Protein AF-A0A960W9H3-F1 (afdb_monomer_lite)

pLDDT: mean 88.96, std 9.41, range [45.22, 97.5]

Sequence (109 aa):
MSYVLLCGLVFLLTAIVAIVFFYNIKLKKNLKKIFLQNKETKKHHSHQLSELSHDLRTPLNAIMGYTSLLKNNIHGELNEKQLDYINKINSNSDRLLKIIDDYFTSSEM

Foldseek 3Di:
DVVVVVVVVVVVVVVVVVVVVVVVVVVVVVVVVVVVVVVVVLVVVLVVLVVVLVVVVVVLVVLVVVLVCVVVCVVHDDDPVRVVVSVVSNVVSVVVNVVSVVVSVVSVD

Radius of gyration: 32.36 Å; chains: 1; bounding box: 60×20×95 Å

Secondary structure (DSSP, 8-state):
-HHHHHHHHHHHHHHHHHHHHHHHHHHHHHHHHHHHHHHHHHHHHHHHHHHHHHHHHHHHHHHHHHHHHHHTTTTSPPPHHHHHHHHHHHHHHHHHHHHHHHHHHHH--

Structure (mmCIF, N/CA/C/O backbone):
data_AF-A0A960W9H3-F1
#
_entry.id   AF-A0A960W9H3-F1
#
loop_
_atom_site.group_PDB
_atom_site.id
_atom_site.type_symbol
_atom_site.label_atom_id
_atom_site.label_alt_id
_atom_site.label_comp_id
_atom_site.label_asym_id
_atom_site.label_entity_id
_atom_site.label_seq_id
_atom_site.pdbx_PDB_ins_code
_atom_site.Cartn_x
_atom_site.Cartn_y
_atom_site.Cartn_z
_atom_site.occupancy
_atom_site.B_iso_or_equiv
_atom_site.auth_seq_id
_atom_site.auth_comp_id
_atom_site.auth_asym_id
_atom_site.auth_atom_id
_atom_site.pdbx_PDB_model_num
ATOM 1 N N . MET A 1 1 ? 39.785 5.591 -62.489 1.00 73.50 1 MET A N 1
ATOM 2 C CA . MET A 1 1 ? 39.658 6.446 -61.286 1.00 73.50 1 MET A CA 1
ATOM 3 C C . MET A 1 1 ? 38.240 6.522 -60.724 1.00 73.50 1 MET A C 1
ATOM 5 O O . MET A 1 1 ? 38.090 6.293 -59.534 1.00 73.50 1 MET A O 1
ATOM 9 N N . SER A 1 2 ? 37.195 6.738 -61.533 1.00 87.00 2 SER A N 1
ATOM 10 C CA . SER A 1 2 ? 35.815 6.891 -61.022 1.00 87.00 2 SER A CA 1
ATOM 11 C C . SER A 1 2 ? 35.247 5.654 -60.281 1.00 87.00 2 SER A C 1
ATOM 13 O O . SER A 1 2 ? 34.620 5.787 -59.236 1.00 87.00 2 SER A O 1
ATOM 15 N N . TYR A 1 3 ? 35.549 4.431 -60.742 1.00 89.88 3 TYR A N 1
ATOM 16 C CA . TYR A 1 3 ? 35.077 3.185 -60.106 1.00 89.88 3 TYR A CA 1
ATOM 17 C C . TYR A 1 3 ? 35.670 2.900 -58.714 1.00 89.88 3 TYR A C 1
ATOM 19 O O . TYR A 1 3 ? 35.016 2.275 -57.886 1.00 89.88 3 TYR A O 1
ATOM 27 N N . VAL A 1 4 ? 36.887 3.375 -58.429 1.00 91.50 4 VAL A N 1
ATOM 28 C CA . VAL A 1 4 ? 37.546 3.149 -57.127 1.00 91.50 4 VAL A CA 1
ATOM 29 C C . VAL A 1 4 ? 36.853 3.955 -56.024 1.00 91.50 4 VAL A C 1
ATOM 31 O O . VAL A 1 4 ? 36.604 3.429 -54.942 1.00 91.50 4 VAL A O 1
ATOM 34 N N . LEU A 1 5 ? 36.469 5.201 -56.322 1.00 91.06 5 LEU A N 1
ATOM 35 C CA . LEU A 1 5 ? 35.701 6.049 -55.405 1.00 91.06 5 LEU A CA 1
ATOM 36 C C . LEU A 1 5 ? 34.311 5.462 -55.126 1.00 91.06 5 LEU A C 1
ATOM 38 O O . LEU A 1 5 ? 33.870 5.444 -53.978 1.00 91.06 5 LEU A O 1
ATOM 42 N N . LEU A 1 6 ? 33.653 4.917 -56.154 1.00 93.19 6 LEU A N 1
ATOM 43 C CA . LEU A 1 6 ? 32.349 4.269 -56.014 1.00 93.19 6 LEU A CA 1
ATOM 44 C C . LEU A 1 6 ? 32.417 3.030 -55.104 1.00 93.19 6 LEU A C 1
ATOM 46 O O . LEU A 1 6 ? 31.602 2.903 -54.193 1.00 93.19 6 LEU A O 1
ATOM 50 N N . CYS A 1 7 ? 33.411 2.153 -55.290 1.00 92.81 7 CYS A N 1
ATOM 51 C CA . CYS A 1 7 ? 33.610 0.988 -54.419 1.00 92.81 7 CYS A CA 1
ATOM 52 C C . CYS A 1 7 ? 33.875 1.384 -52.959 1.00 92.81 7 CYS A C 1
ATOM 54 O O . CYS A 1 7 ? 33.329 0.760 -52.050 1.00 92.81 7 CYS A O 1
ATOM 56 N N . GLY A 1 8 ? 34.669 2.435 -52.727 1.00 92.94 8 GLY A N 1
ATOM 57 C CA . GLY A 1 8 ? 34.925 2.952 -51.380 1.00 92.94 8 GLY A CA 1
ATOM 58 C C . GLY A 1 8 ? 33.652 3.448 -50.686 1.00 92.94 8 GLY A C 1
ATOM 59 O O . GLY A 1 8 ? 33.418 3.119 -49.524 1.00 92.94 8 GLY A O 1
ATOM 60 N N . LEU A 1 9 ? 32.791 4.172 -51.410 1.00 94.75 9 LEU A N 1
ATOM 61 C CA . LEU A 1 9 ? 31.503 4.642 -50.887 1.00 94.75 9 LEU A CA 1
ATOM 62 C C . LEU A 1 9 ? 30.553 3.486 -50.565 1.00 94.75 9 LEU A C 1
ATOM 64 O O . LEU A 1 9 ? 29.943 3.483 -49.497 1.00 94.75 9 LEU A O 1
ATOM 68 N N . VAL A 1 10 ? 30.456 2.487 -51.447 1.00 95.19 10 VAL A N 1
ATOM 69 C CA . VAL A 1 10 ? 29.627 1.293 -51.217 1.00 95.19 10 VAL A CA 1
ATOM 70 C C . VAL A 1 10 ? 30.112 0.531 -49.986 1.00 95.19 10 VAL A C 1
ATOM 72 O O . VAL A 1 10 ? 29.304 0.180 -49.129 1.00 95.19 10 VAL A O 1
ATOM 75 N N . PHE A 1 11 ? 31.425 0.335 -49.844 1.00 95.75 11 PHE A N 1
ATOM 76 C CA . PHE A 1 11 ? 31.998 -0.323 -48.673 1.00 95.75 11 PHE A CA 1
ATOM 77 C C . PHE A 1 11 ? 31.643 0.421 -47.379 1.00 95.75 11 PHE A C 1
ATOM 79 O O . PHE A 1 11 ? 31.149 -0.185 -46.427 1.00 95.75 11 PHE A O 1
ATOM 86 N N . LEU A 1 12 ? 31.798 1.745 -47.369 1.00 95.62 12 LEU A N 1
ATOM 87 C CA . LEU A 1 12 ? 31.481 2.585 -46.215 1.00 95.62 12 LEU A CA 1
ATOM 88 C C . LEU A 1 12 ? 29.986 2.509 -45.858 1.00 95.62 12 LEU A C 1
ATOM 90 O O . LEU A 1 12 ? 29.631 2.362 -44.689 1.00 95.62 12 LEU A O 1
ATOM 94 N N . LEU A 1 13 ? 29.109 2.499 -46.865 1.00 96.25 13 LEU A N 1
ATOM 95 C CA . LEU A 1 13 ? 27.663 2.368 -46.685 1.00 96.25 13 LEU A CA 1
ATOM 96 C C . LEU A 1 13 ? 27.291 1.000 -46.090 1.00 96.25 13 LEU A C 1
ATOM 98 O O . LEU A 1 13 ? 26.530 0.936 -45.124 1.00 96.25 13 LEU A O 1
ATOM 102 N N . THR A 1 14 ? 27.888 -0.091 -46.584 1.00 95.38 14 THR A N 1
ATOM 103 C CA . THR A 1 14 ? 27.673 -1.435 -46.013 1.00 95.38 14 THR A CA 1
ATOM 104 C C . THR A 1 14 ? 28.180 -1.548 -44.576 1.00 95.38 14 THR A C 1
ATOM 106 O O . THR A 1 14 ? 27.503 -2.141 -43.733 1.00 95.38 14 THR A O 1
ATOM 109 N N . ALA A 1 15 ? 29.318 -0.924 -44.263 1.00 96.25 15 ALA A N 1
ATOM 110 C CA . ALA A 1 15 ? 29.871 -0.900 -42.915 1.00 96.25 15 ALA A CA 1
ATOM 111 C C . ALA A 1 15 ? 28.951 -0.145 -41.942 1.00 96.25 15 ALA A C 1
ATOM 113 O O . ALA A 1 15 ? 28.667 -0.649 -40.855 1.00 96.25 15 ALA A O 1
ATOM 114 N N . ILE A 1 16 ? 28.413 1.014 -42.345 1.00 97.06 16 ILE A N 1
ATOM 115 C CA . ILE A 1 16 ? 27.437 1.769 -41.543 1.00 97.06 16 ILE A CA 1
ATOM 116 C C . ILE A 1 16 ? 26.190 0.922 -41.272 1.00 97.06 16 ILE A C 1
ATOM 118 O O . ILE A 1 16 ? 25.757 0.823 -40.122 1.00 97.06 16 ILE A O 1
ATOM 122 N N . VAL A 1 17 ? 25.628 0.279 -42.300 1.00 97.06 17 VAL A N 1
ATOM 123 C CA . VAL A 1 17 ? 24.434 -0.570 -42.152 1.00 97.06 17 VAL A CA 1
ATOM 124 C C . VAL A 1 17 ? 24.698 -1.722 -41.179 1.00 97.06 17 VAL A C 1
ATOM 126 O O . VAL A 1 17 ? 23.872 -1.977 -40.302 1.00 97.06 17 VAL A O 1
ATOM 129 N N . ALA A 1 18 ? 25.858 -2.375 -41.271 1.00 96.50 18 ALA A N 1
ATOM 130 C CA . ALA A 1 18 ? 26.241 -3.453 -40.361 1.00 96.50 18 ALA A CA 1
ATOM 131 C C . ALA A 1 18 ? 26.368 -2.972 -38.904 1.00 96.50 18 ALA A C 1
ATOM 133 O O . ALA A 1 18 ? 25.869 -3.633 -37.989 1.00 96.50 18 ALA A O 1
ATOM 134 N N . ILE A 1 19 ? 26.973 -1.799 -38.682 1.00 97.19 19 ILE A N 1
ATOM 135 C CA . ILE A 1 19 ? 27.088 -1.183 -37.352 1.00 97.19 19 ILE A CA 1
ATOM 136 C C . ILE A 1 19 ? 25.695 -0.890 -36.786 1.00 97.19 19 ILE A C 1
ATOM 138 O O . ILE A 1 19 ? 25.373 -1.327 -35.679 1.00 97.19 19 ILE A O 1
ATOM 142 N N . VAL A 1 20 ? 24.840 -0.205 -37.551 1.00 97.12 20 VAL A N 1
ATOM 143 C CA . VAL A 1 20 ? 23.464 0.121 -37.143 1.00 97.12 20 VAL A CA 1
ATOM 144 C C . VAL A 1 20 ? 22.677 -1.149 -36.828 1.00 97.12 20 VAL A C 1
ATOM 146 O O . VAL A 1 20 ? 21.978 -1.206 -35.813 1.00 97.12 20 VAL A O 1
ATOM 149 N N . PHE A 1 21 ? 22.808 -2.191 -37.648 1.00 97.44 21 PHE A N 1
ATOM 150 C CA . PHE A 1 21 ? 22.159 -3.479 -37.423 1.00 97.44 21 PHE A CA 1
ATOM 151 C C . PHE A 1 21 ? 22.609 -4.123 -36.104 1.00 97.44 21 PHE A C 1
ATOM 153 O O . PHE A 1 21 ? 21.774 -4.537 -35.295 1.00 97.44 21 PHE A O 1
ATOM 160 N N . PHE A 1 22 ? 23.915 -4.134 -35.832 1.00 97.50 22 PHE A N 1
ATOM 161 C CA . PHE A 1 22 ? 24.466 -4.663 -34.586 1.00 97.50 22 PHE A CA 1
ATOM 162 C C . PHE A 1 22 ? 23.977 -3.883 -33.353 1.00 97.50 22 PHE A C 1
ATOM 164 O O . PHE A 1 22 ? 23.543 -4.489 -32.366 1.00 97.50 22 PHE A O 1
ATOM 171 N N . TYR A 1 23 ? 23.966 -2.545 -33.418 1.00 97.19 23 TYR A N 1
ATOM 172 C CA . TYR A 1 23 ? 23.410 -1.697 -32.358 1.00 97.19 23 TYR A CA 1
ATOM 173 C C . TYR A 1 23 ? 21.920 -1.963 -32.131 1.00 97.19 23 TYR A C 1
ATOM 175 O O . TYR A 1 23 ? 21.502 -2.100 -30.983 1.00 97.19 23 TYR A O 1
ATOM 183 N N . ASN A 1 24 ? 21.126 -2.114 -33.195 1.00 96.00 24 ASN A N 1
ATOM 184 C CA . ASN A 1 24 ? 19.700 -2.432 -33.095 1.00 96.00 24 ASN A CA 1
ATOM 185 C C . ASN A 1 24 ? 19.451 -3.774 -32.390 1.00 96.00 24 ASN A C 1
ATOM 187 O O . ASN A 1 24 ? 18.571 -3.870 -31.531 1.00 96.00 24 ASN A O 1
ATOM 191 N N . ILE A 1 25 ? 20.241 -4.807 -32.703 1.00 96.62 25 ILE A N 1
ATOM 192 C CA . ILE A 1 25 ? 20.150 -6.108 -32.023 1.00 96.62 25 ILE A CA 1
ATOM 193 C C . ILE A 1 25 ? 20.483 -5.961 -30.536 1.00 96.62 25 ILE A C 1
ATOM 195 O O . ILE A 1 25 ? 19.756 -6.478 -29.681 1.00 96.62 25 ILE A O 1
ATOM 199 N N . LYS A 1 26 ? 21.571 -5.253 -30.211 1.00 96.00 26 LYS A N 1
ATOM 200 C CA . LYS A 1 26 ? 22.000 -5.052 -28.822 1.00 96.00 26 LYS A CA 1
ATOM 201 C C . LYS A 1 26 ? 20.976 -4.238 -28.027 1.00 96.00 26 LYS A C 1
ATOM 203 O O . LYS A 1 26 ? 20.657 -4.603 -26.896 1.00 96.00 26 LYS A O 1
ATOM 208 N N . LEU A 1 27 ? 20.401 -3.204 -28.640 1.00 96.00 27 LEU A N 1
ATOM 209 C CA . LEU A 1 27 ? 19.362 -2.367 -28.047 1.00 96.00 27 LEU A CA 1
ATOM 210 C C . LEU A 1 27 ? 18.105 -3.181 -27.724 1.00 96.00 27 LEU A C 1
ATOM 212 O O . LEU A 1 27 ? 17.633 -3.141 -26.590 1.00 96.00 27 LEU A O 1
ATOM 216 N N . LYS A 1 28 ? 17.611 -3.993 -28.670 1.00 94.62 28 LYS A N 1
ATOM 217 C CA . LYS A 1 28 ? 16.448 -4.870 -28.445 1.00 94.62 28 LYS A CA 1
ATOM 218 C C . LYS A 1 28 ? 16.680 -5.863 -27.302 1.00 94.62 28 LYS A C 1
ATOM 220 O O . LYS A 1 28 ? 15.775 -6.089 -26.499 1.00 94.62 28 LYS A O 1
ATOM 225 N N . LYS A 1 29 ? 17.886 -6.434 -27.191 1.00 95.38 29 LYS A N 1
ATOM 226 C CA . LYS A 1 29 ? 18.244 -7.340 -26.083 1.00 95.38 29 LYS A CA 1
ATOM 227 C C . LYS A 1 29 ? 18.229 -6.627 -24.730 1.00 95.38 29 LYS A C 1
ATOM 229 O O . LYS A 1 29 ? 17.618 -7.136 -23.793 1.00 95.38 29 LYS A O 1
ATOM 234 N N . ASN A 1 30 ? 18.859 -5.457 -24.635 1.00 95.81 30 ASN A N 1
ATOM 235 C CA . ASN A 1 30 ? 18.886 -4.673 -23.398 1.00 95.81 30 ASN A CA 1
ATOM 236 C C . ASN A 1 30 ? 17.482 -4.221 -22.989 1.00 95.81 30 ASN A C 1
ATOM 238 O O . ASN A 1 30 ? 17.123 -4.344 -21.822 1.00 95.81 30 ASN A O 1
ATOM 242 N N . LEU A 1 31 ? 16.666 -3.789 -23.953 1.00 95.25 31 LEU A N 1
ATOM 243 C CA . LEU A 1 31 ? 15.280 -3.400 -23.713 1.00 95.25 31 LEU A CA 1
ATOM 244 C C . LEU A 1 31 ? 14.462 -4.571 -23.153 1.00 95.25 31 LEU A C 1
ATOM 246 O O . LEU A 1 31 ? 13.778 -4.416 -22.146 1.00 95.25 31 LEU A O 1
ATOM 250 N N . LYS A 1 32 ? 14.590 -5.765 -23.751 1.00 95.44 32 LYS A N 1
ATOM 251 C CA . LYS A 1 32 ? 13.928 -6.976 -23.248 1.00 95.44 32 LYS A CA 1
ATOM 252 C C . LYS A 1 32 ? 14.391 -7.331 -21.834 1.00 95.44 32 LYS A C 1
ATOM 254 O O . LYS A 1 32 ? 13.559 -7.710 -21.018 1.00 95.44 32 LYS A O 1
ATO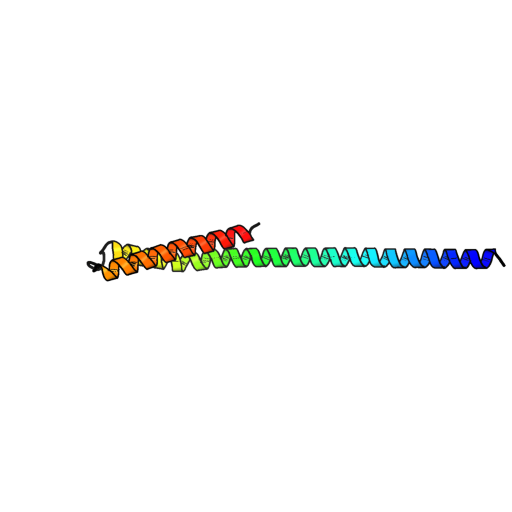M 259 N N . LYS A 1 33 ? 15.686 -7.193 -21.531 1.00 94.75 33 LYS A N 1
ATOM 260 C CA . LYS A 1 33 ? 16.235 -7.454 -20.191 1.00 94.75 33 LYS A CA 1
ATOM 261 C C . LYS A 1 33 ? 15.674 -6.483 -19.149 1.00 94.75 33 LYS A C 1
ATOM 263 O O . LYS A 1 33 ? 15.191 -6.944 -18.124 1.00 94.75 33 LYS A O 1
ATOM 268 N N . ILE A 1 34 ? 15.679 -5.179 -19.436 1.00 94.44 34 ILE A N 1
ATOM 269 C CA . ILE A 1 34 ? 15.103 -4.147 -18.557 1.00 94.44 34 ILE A CA 1
ATOM 270 C C . ILE A 1 34 ? 13.611 -4.410 -18.342 1.00 94.44 34 ILE A C 1
ATOM 272 O O . ILE A 1 34 ? 13.126 -4.340 -17.219 1.00 94.44 34 ILE A O 1
ATOM 276 N N . PHE A 1 35 ? 12.882 -4.766 -19.402 1.00 92.94 35 PHE A N 1
ATOM 277 C CA . PHE A 1 35 ? 11.463 -5.097 -19.302 1.00 92.94 35 PHE A CA 1
ATOM 278 C C . PHE A 1 35 ? 11.214 -6.322 -18.413 1.00 92.94 35 PHE A C 1
ATOM 280 O O . PHE A 1 35 ? 10.313 -6.296 -17.578 1.00 92.94 35 PHE A O 1
ATOM 287 N N . LEU A 1 36 ? 12.019 -7.380 -18.562 1.00 93.12 36 LEU A N 1
ATOM 288 C CA . LEU A 1 36 ? 11.895 -8.592 -17.753 1.00 93.12 36 LEU A CA 1
ATOM 289 C C . LEU A 1 36 ? 12.231 -8.320 -16.281 1.00 93.12 36 LEU A C 1
ATOM 291 O O . LEU A 1 36 ? 11.455 -8.700 -15.413 1.00 93.12 36 LEU A O 1
ATOM 295 N N . GLN A 1 37 ? 13.312 -7.580 -16.020 1.00 92.12 37 GLN A N 1
ATOM 296 C CA . GLN A 1 37 ? 13.694 -7.149 -14.672 1.00 92.12 37 GLN A CA 1
ATOM 297 C C . GLN A 1 37 ? 12.606 -6.285 -14.031 1.00 92.12 37 GLN A C 1
ATOM 299 O O . GLN A 1 37 ? 12.193 -6.559 -12.914 1.00 92.12 37 GLN A O 1
ATOM 304 N N . ASN A 1 38 ? 12.070 -5.294 -14.749 1.00 88.94 38 ASN A N 1
ATOM 305 C CA . ASN A 1 38 ? 10.960 -4.480 -14.251 1.00 88.94 38 ASN A CA 1
ATOM 306 C C . ASN A 1 38 ? 9.723 -5.329 -13.947 1.00 88.94 38 ASN A C 1
ATOM 308 O O . ASN A 1 38 ? 9.043 -5.077 -12.957 1.00 88.94 38 ASN A O 1
ATOM 312 N N . LYS A 1 39 ? 9.420 -6.333 -14.778 1.00 87.94 39 LYS A N 1
ATOM 313 C CA . LYS A 1 39 ? 8.294 -7.243 -14.547 1.00 87.94 39 LYS A CA 1
ATOM 314 C C . LYS A 1 39 ? 8.503 -8.096 -13.293 1.00 87.94 39 LYS A C 1
ATOM 316 O O . LYS A 1 39 ? 7.567 -8.241 -12.512 1.00 87.94 39 LYS A O 1
ATOM 321 N N . GLU A 1 40 ? 9.703 -8.632 -13.089 1.00 86.50 40 GLU A N 1
ATOM 322 C CA . GLU A 1 40 ? 10.057 -9.390 -11.883 1.00 86.50 40 GLU A CA 1
ATOM 323 C C . GLU A 1 40 ? 10.002 -8.506 -10.634 1.00 86.50 40 GLU A C 1
ATOM 325 O O . GLU A 1 40 ? 9.316 -8.859 -9.678 1.00 86.50 40 GLU A O 1
ATOM 330 N N . THR A 1 41 ? 10.616 -7.320 -10.668 1.00 83.19 41 THR A N 1
ATOM 331 C CA . THR A 1 41 ? 10.571 -6.346 -9.568 1.00 83.19 41 THR A CA 1
ATOM 332 C C . THR A 1 41 ? 9.138 -5.953 -9.225 1.00 83.19 41 THR A C 1
ATOM 334 O O . THR A 1 41 ? 8.770 -5.970 -8.055 1.00 83.19 41 THR A O 1
ATOM 337 N N . LYS A 1 42 ? 8.301 -5.653 -10.229 1.00 82.25 42 LYS A N 1
ATOM 338 C CA . LYS A 1 42 ? 6.879 -5.343 -10.014 1.00 82.25 42 LYS A CA 1
ATOM 339 C C . LYS A 1 42 ? 6.140 -6.502 -9.354 1.00 82.25 42 LYS A C 1
ATOM 341 O O . LYS A 1 42 ? 5.392 -6.275 -8.412 1.00 82.25 42 LYS A O 1
ATOM 346 N N . LYS A 1 43 ? 6.377 -7.738 -9.806 1.00 78.56 43 LYS A N 1
ATOM 347 C CA . LYS A 1 43 ? 5.755 -8.931 -9.219 1.00 78.56 43 LYS A CA 1
ATOM 348 C C . LYS A 1 43 ? 6.180 -9.128 -7.760 1.00 78.56 43 LYS A C 1
ATOM 350 O O . LYS A 1 43 ? 5.327 -9.353 -6.908 1.00 78.56 43 LYS A O 1
ATOM 355 N N . HIS A 1 44 ? 7.471 -9.000 -7.457 1.00 72.62 44 HIS A N 1
ATOM 356 C CA . HIS A 1 44 ? 7.967 -9.079 -6.081 1.00 72.62 44 HIS A CA 1
ATOM 357 C C . HIS A 1 44 ? 7.365 -7.989 -5.194 1.00 72.62 44 HIS A C 1
ATOM 359 O O . HIS A 1 44 ? 6.879 -8.293 -4.110 1.00 72.62 44 HIS A O 1
ATOM 365 N N . HIS A 1 45 ? 7.322 -6.752 -5.685 1.00 76.75 45 HIS A N 1
ATOM 366 C CA . HIS A 1 45 ? 6.725 -5.634 -4.964 1.00 76.75 45 HIS A CA 1
ATOM 367 C C . HI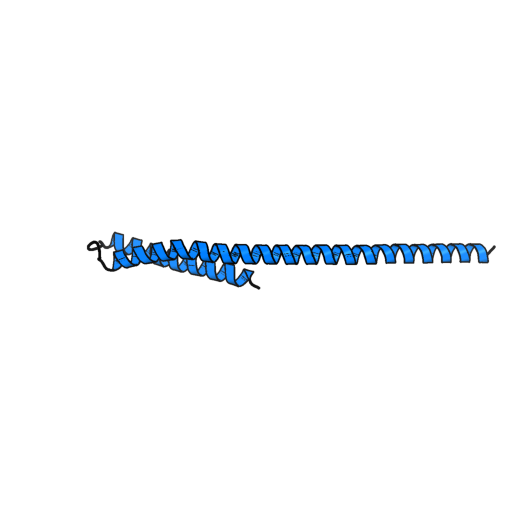S A 1 45 ? 5.228 -5.864 -4.701 1.00 76.75 45 HIS A C 1
ATOM 369 O O . HIS A 1 45 ? 4.778 -5.685 -3.577 1.00 76.75 45 HIS A O 1
ATOM 375 N N . SER A 1 46 ? 4.465 -6.348 -5.692 1.00 77.50 46 SER A N 1
ATOM 376 C CA . SER A 1 46 ? 3.037 -6.666 -5.511 1.00 77.50 46 SER A CA 1
ATOM 377 C C . SER A 1 46 ? 2.799 -7.737 -4.441 1.00 77.50 46 SER A C 1
ATOM 379 O O . SER A 1 46 ? 1.880 -7.618 -3.636 1.00 77.50 46 SER A O 1
ATOM 381 N N . HIS A 1 47 ? 3.667 -8.751 -4.373 1.00 76.56 47 HIS A N 1
ATOM 382 C CA . HIS A 1 47 ? 3.556 -9.805 -3.370 1.00 76.56 47 HIS A CA 1
ATOM 383 C C . HIS A 1 47 ? 3.852 -9.282 -1.959 1.00 76.56 47 HIS A C 1
ATOM 385 O O . HIS A 1 47 ? 3.056 -9.512 -1.055 1.00 76.56 47 HIS A O 1
ATOM 391 N N . GLN A 1 48 ? 4.929 -8.503 -1.803 1.00 74.31 48 GLN A N 1
ATOM 392 C CA . GLN A 1 48 ? 5.289 -7.862 -0.532 1.00 74.31 48 GLN A CA 1
ATOM 393 C C . GLN A 1 48 ? 4.180 -6.941 -0.015 1.00 74.31 48 GLN A C 1
ATOM 395 O O . GLN A 1 48 ? 3.926 -6.873 1.186 1.00 74.31 48 GLN A O 1
ATOM 400 N N . LEU A 1 49 ? 3.509 -6.230 -0.922 1.00 80.31 49 LEU A N 1
ATOM 401 C CA . LEU A 1 49 ? 2.386 -5.370 -0.575 1.00 80.31 49 LEU A CA 1
ATOM 402 C C . LEU A 1 49 ? 1.185 -6.195 -0.076 1.00 80.31 49 LEU A C 1
ATOM 404 O O . LEU A 1 49 ? 0.631 -5.892 0.979 1.00 80.31 49 LEU A O 1
ATOM 408 N N . SER A 1 50 ? 0.818 -7.270 -0.774 1.00 82.06 50 SER A N 1
ATOM 409 C CA . SER A 1 50 ? -0.274 -8.159 -0.348 1.00 82.06 50 SER A CA 1
ATOM 410 C C . SER A 1 50 ? -0.025 -8.775 1.040 1.00 82.06 50 SER A C 1
ATOM 412 O O . SER A 1 50 ? -0.914 -8.763 1.895 1.00 82.06 50 SER A O 1
ATOM 414 N N . GLU A 1 51 ? 1.204 -9.231 1.300 1.00 82.25 51 GLU A N 1
ATOM 415 C CA . GLU A 1 51 ? 1.615 -9.766 2.607 1.00 82.25 51 GLU A CA 1
ATOM 416 C C . GLU A 1 51 ? 1.497 -8.711 3.714 1.00 82.25 51 GLU A C 1
ATOM 418 O O . GLU A 1 51 ? 0.857 -8.951 4.739 1.00 82.25 51 GLU A O 1
ATOM 423 N N . LEU A 1 52 ? 2.014 -7.501 3.481 1.00 85.31 52 LEU A N 1
ATOM 424 C CA . LEU A 1 52 ? 1.930 -6.414 4.456 1.00 85.31 52 LEU A CA 1
ATOM 425 C C . LEU A 1 52 ? 0.476 -6.030 4.772 1.00 85.31 52 LEU A C 1
ATOM 427 O O . LEU A 1 52 ? 0.151 -5.742 5.922 1.00 85.31 52 LEU A O 1
ATOM 431 N N . SER A 1 53 ? -0.414 -6.043 3.776 1.00 87.75 53 SER A N 1
ATOM 432 C CA . SER A 1 53 ? -1.846 -5.801 3.984 1.00 87.75 53 SER A CA 1
ATOM 433 C C . SER A 1 53 ? -2.443 -6.789 4.988 1.00 87.75 53 SER A C 1
ATOM 435 O O . SER A 1 53 ? -3.111 -6.389 5.944 1.00 87.75 53 SER A O 1
ATOM 437 N N . HIS A 1 54 ? -2.177 -8.082 4.799 1.00 88.69 54 HIS A N 1
ATOM 438 C CA . HIS A 1 54 ? -2.641 -9.132 5.699 1.00 88.69 54 HIS A CA 1
ATOM 439 C C . HIS A 1 54 ? -2.083 -8.951 7.122 1.00 88.69 54 HIS A C 1
ATOM 441 O O . HIS A 1 54 ? -2.832 -9.002 8.106 1.00 88.69 54 HIS A O 1
ATOM 447 N N . ASP A 1 55 ? -0.789 -8.663 7.226 1.00 90.81 55 ASP A N 1
ATOM 448 C CA . ASP A 1 55 ? -0.108 -8.488 8.507 1.00 90.81 55 ASP A CA 1
ATOM 449 C C . ASP A 1 55 ? -0.592 -7.255 9.270 1.00 90.81 55 ASP A C 1
ATOM 451 O O . ASP A 1 55 ? -0.624 -7.276 10.498 1.00 90.81 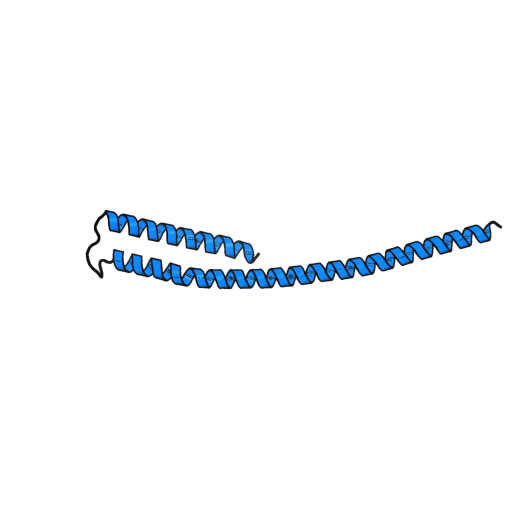55 ASP A O 1
ATOM 455 N N . LEU A 1 56 ? -1.037 -6.204 8.574 1.00 91.25 56 LEU A N 1
ATOM 456 C CA . LEU A 1 56 ? -1.636 -5.015 9.186 1.00 91.25 56 LEU A CA 1
ATOM 457 C C . LEU A 1 56 ? -3.099 -5.224 9.602 1.00 91.25 56 LEU A C 1
ATOM 459 O O . LEU A 1 56 ? -3.525 -4.681 10.625 1.00 91.25 56 LEU A O 1
ATOM 463 N N . ARG A 1 57 ? -3.875 -6.028 8.862 1.00 89.81 57 ARG A N 1
ATOM 464 C CA . ARG A 1 57 ? -5.272 -6.342 9.219 1.00 89.81 57 ARG A CA 1
ATOM 465 C C . ARG A 1 57 ? -5.372 -7.074 10.556 1.00 89.81 57 ARG A C 1
ATOM 467 O O . ARG A 1 57 ? -6.285 -6.803 11.328 1.00 89.81 57 ARG A O 1
ATOM 474 N N . THR A 1 58 ? -4.425 -7.960 10.861 1.00 93.69 58 THR A N 1
ATOM 475 C CA . THR A 1 58 ? -4.418 -8.757 12.102 1.00 93.69 58 THR A CA 1
ATOM 476 C C . 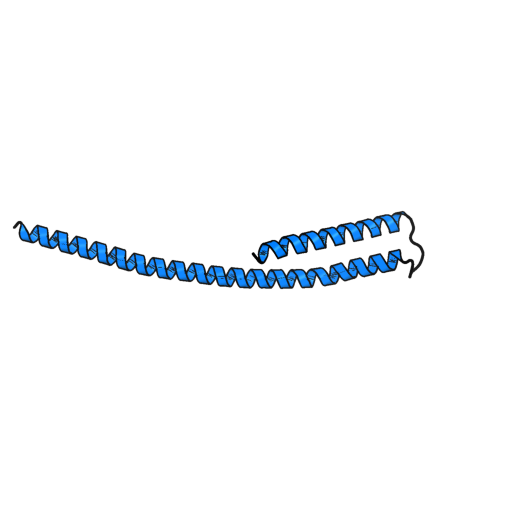THR A 1 58 ? -4.411 -7.905 13.388 1.00 93.69 58 THR A C 1
ATOM 478 O O . THR A 1 58 ? -5.353 -8.021 14.179 1.00 93.69 58 THR A O 1
ATOM 481 N N . PRO A 1 59 ? -3.423 -7.021 13.635 1.00 93.12 59 PRO A N 1
ATOM 482 C CA . PRO A 1 59 ? -3.412 -6.167 14.821 1.00 93.12 59 PRO A CA 1
ATOM 483 C C . PRO A 1 59 ? -4.559 -5.153 14.812 1.00 93.12 59 PRO A C 1
ATOM 485 O O . PRO A 1 59 ? -5.075 -4.812 15.875 1.00 93.12 59 PRO A O 1
ATOM 488 N N . LEU A 1 60 ? -5.005 -4.696 13.639 1.00 93.38 60 LEU A N 1
ATOM 489 C CA . LEU A 1 60 ? -6.105 -3.743 13.562 1.00 93.38 60 LEU A CA 1
ATOM 490 C C . LEU A 1 60 ? -7.452 -4.372 13.949 1.00 93.38 60 LEU A C 1
ATOM 492 O O . LEU A 1 60 ? -8.201 -3.791 14.735 1.00 93.38 60 LEU A O 1
ATOM 496 N N . ASN A 1 61 ? -7.712 -5.594 13.482 1.00 91.75 61 ASN A N 1
ATOM 497 C CA . ASN A 1 61 ? -8.869 -6.384 13.894 1.00 91.75 61 ASN A CA 1
ATOM 498 C C . ASN A 1 61 ? -8.829 -6.688 15.397 1.00 91.75 61 ASN A C 1
ATOM 500 O O . ASN A 1 61 ? -9.870 -6.656 16.049 1.00 91.75 61 ASN A O 1
ATOM 504 N N . ALA A 1 62 ? -7.645 -6.925 15.974 1.00 95.50 62 ALA A N 1
ATOM 505 C CA . ALA A 1 62 ? -7.502 -7.081 17.420 1.00 95.50 62 ALA A CA 1
ATOM 506 C C . ALA A 1 62 ? -7.890 -5.796 18.174 1.00 95.50 62 ALA A C 1
ATOM 508 O O . ALA A 1 62 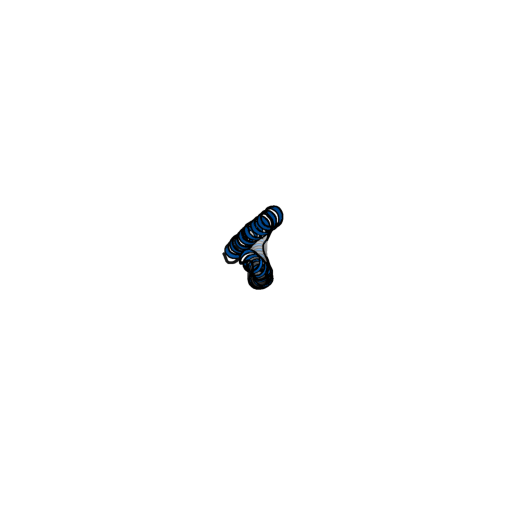? -8.659 -5.864 19.132 1.00 95.50 62 ALA A O 1
ATOM 509 N N . ILE A 1 63 ? -7.433 -4.621 17.717 1.00 93.81 63 ILE A N 1
ATOM 510 C CA . ILE A 1 63 ? -7.820 -3.318 18.288 1.00 93.81 63 ILE A CA 1
ATOM 511 C C . ILE A 1 63 ? -9.342 -3.137 18.238 1.00 93.81 63 ILE A C 1
ATOM 513 O O . ILE A 1 63 ? -9.942 -2.822 19.264 1.00 93.81 63 ILE A O 1
ATOM 517 N N . MET A 1 64 ? -9.965 -3.393 17.083 1.00 93.56 64 MET A N 1
ATOM 518 C CA . MET A 1 64 ? -11.422 -3.311 16.909 1.00 93.56 64 MET A CA 1
ATOM 519 C C . MET A 1 64 ? -12.183 -4.322 17.780 1.00 93.56 64 MET A C 1
ATOM 521 O O . MET A 1 64 ? -13.279 -4.040 18.269 1.00 93.56 64 MET A O 1
ATOM 525 N N . GLY A 1 65 ? -11.606 -5.505 18.000 1.00 92.50 65 GLY A N 1
ATOM 526 C CA . GLY A 1 65 ? -12.133 -6.505 18.922 1.00 92.50 65 GLY A CA 1
ATOM 527 C C . GLY A 1 65 ? -12.135 -5.992 20.361 1.00 92.50 65 GLY A C 1
ATOM 528 O O . GLY A 1 65 ? -13.177 -5.996 21.013 1.00 92.50 65 GLY A O 1
ATOM 529 N N . TYR A 1 66 ? -11.002 -5.474 20.843 1.00 92.69 66 TYR A N 1
ATOM 530 C CA . TYR A 1 66 ? -10.892 -4.935 22.201 1.00 92.69 66 TYR A CA 1
ATOM 531 C C . TYR A 1 66 ? -11.819 -3.744 22.443 1.00 92.69 66 TYR A C 1
ATOM 533 O O . TYR A 1 66 ? -12.504 -3.692 23.464 1.00 92.69 66 TYR A O 1
ATOM 541 N N . THR A 1 67 ? -11.905 -2.804 21.504 1.00 93.38 67 THR A N 1
ATOM 542 C CA . THR A 1 67 ? -12.834 -1.671 21.608 1.00 93.38 67 THR A CA 1
ATOM 543 C C . THR A 1 67 ? -14.298 -2.111 21.598 1.00 93.38 67 THR A C 1
ATOM 545 O O . THR A 1 67 ? -15.117 -1.507 22.293 1.00 93.38 67 THR A O 1
ATOM 548 N N . SER A 1 68 ? -14.637 -3.176 20.865 1.00 91.06 68 SER A N 1
ATOM 549 C CA . SER A 1 68 ? -15.979 -3.773 20.873 1.00 91.06 68 SER A CA 1
ATOM 550 C C . SER A 1 68 ? -16.296 -4.451 22.208 1.00 91.06 68 SER A C 1
ATOM 552 O O . SER A 1 68 ? -17.386 -4.262 22.742 1.00 91.06 68 SER A O 1
ATOM 554 N N . LEU A 1 69 ? -15.339 -5.177 22.798 1.00 91.31 69 LEU A N 1
ATOM 555 C CA . LEU A 1 69 ? -15.496 -5.770 24.132 1.00 91.31 69 LEU A CA 1
ATOM 556 C C . LEU A 1 69 ? -15.725 -4.699 25.208 1.00 91.31 69 LEU A C 1
ATOM 558 O O . LEU A 1 69 ? -16.603 -4.860 26.056 1.00 91.31 69 LEU A O 1
ATOM 562 N N . LEU A 1 70 ? -14.977 -3.592 25.143 1.00 90.88 70 LEU A N 1
ATOM 563 C CA . LEU A 1 70 ? -15.139 -2.458 26.057 1.00 90.88 70 LEU A CA 1
ATOM 564 C C . LEU A 1 70 ? -16.516 -1.798 25.901 1.00 90.88 70 LEU A C 1
ATOM 566 O O . LEU A 1 70 ? -17.175 -1.530 26.898 1.00 90.88 70 LEU A O 1
ATOM 570 N N . LYS A 1 71 ? -16.986 -1.594 24.664 1.00 88.06 71 LYS A N 1
ATOM 571 C CA . LYS A 1 71 ? -18.327 -1.047 24.382 1.00 88.06 71 LYS A CA 1
ATOM 572 C C . LYS A 1 71 ? -19.468 -1.915 24.895 1.00 88.06 71 LYS A C 1
ATOM 574 O O . LYS A 1 71 ? -20.513 -1.386 25.257 1.00 88.06 71 LYS A O 1
ATOM 579 N N . ASN A 1 72 ? -19.269 -3.228 24.934 1.00 88.38 72 ASN A N 1
ATOM 580 C CA . ASN A 1 72 ? -20.266 -4.174 25.425 1.00 88.38 72 ASN A CA 1
ATOM 581 C C . ASN A 1 72 ? -20.325 -4.241 26.963 1.00 88.38 72 ASN A C 1
ATOM 583 O O . ASN A 1 72 ? -21.000 -5.117 27.498 1.00 88.38 72 ASN A O 1
ATOM 587 N N . ASN A 1 73 ? -19.617 -3.350 27.674 1.00 83.25 73 ASN A N 1
ATOM 588 C CA . ASN A 1 73 ? -19.555 -3.273 29.137 1.00 83.25 73 ASN A CA 1
ATOM 589 C C . ASN A 1 73 ? -19.177 -4.606 29.820 1.00 83.25 73 ASN A C 1
ATOM 591 O O . ASN A 1 73 ? -19.484 -4.822 30.991 1.00 83.25 73 ASN A O 1
ATOM 595 N N . ILE A 1 74 ? -18.470 -5.501 29.111 1.00 76.06 74 ILE A N 1
ATOM 596 C CA . ILE A 1 74 ? -18.080 -6.837 29.610 1.00 76.06 74 ILE A CA 1
ATOM 597 C C . ILE A 1 74 ? -17.151 -6.729 30.834 1.00 76.06 74 ILE A C 1
ATOM 599 O O . ILE A 1 74 ? -17.111 -7.627 31.673 1.00 76.06 74 ILE A O 1
ATOM 603 N N . HIS A 1 75 ? -16.434 -5.610 30.964 1.00 77.75 75 HIS A N 1
ATOM 604 C CA . HIS A 1 75 ? -15.499 -5.327 32.057 1.00 77.75 75 HIS A CA 1
ATOM 605 C C . HIS A 1 75 ? -15.926 -4.141 32.943 1.00 77.75 75 HIS A C 1
ATOM 607 O O . HIS A 1 75 ? -15.097 -3.593 33.666 1.00 77.75 75 HIS A O 1
ATOM 613 N N . GLY A 1 76 ? -17.205 -3.752 32.900 1.00 85.56 76 GLY A N 1
ATOM 614 C CA . GLY A 1 76 ? -17.753 -2.607 33.635 1.00 85.56 76 GLY A CA 1
ATOM 615 C C . GLY A 1 76 ? -18.209 -1.466 32.724 1.00 85.56 76 GLY A C 1
ATOM 616 O O . GLY A 1 76 ? -17.950 -1.475 31.522 1.00 85.56 76 GLY A O 1
ATOM 617 N N . GLU A 1 77 ? -18.918 -0.496 33.304 1.00 88.56 77 GLU A N 1
ATOM 618 C CA . GLU A 1 77 ? -19.466 0.647 32.568 1.00 88.56 77 GLU A CA 1
ATOM 619 C C . GLU A 1 77 ? -18.386 1.673 32.208 1.00 88.56 77 GLU A C 1
ATOM 621 O O . GLU A 1 77 ? -17.514 2.013 33.012 1.00 88.56 77 GLU A O 1
ATOM 626 N N . LEU A 1 78 ? -18.474 2.197 30.986 1.00 91.44 78 LEU A N 1
ATOM 627 C CA . LEU A 1 78 ? -17.624 3.278 30.503 1.00 91.44 78 LEU A CA 1
ATOM 628 C C . LEU A 1 78 ? -18.240 4.637 30.841 1.00 91.44 78 LEU A C 1
ATOM 630 O O . LEU A 1 78 ? -19.427 4.866 30.616 1.00 91.44 78 LEU A O 1
ATOM 634 N N . ASN A 1 79 ? -17.414 5.583 31.286 1.00 93.00 79 ASN A N 1
ATOM 635 C CA . ASN A 1 79 ? -17.832 6.982 31.336 1.00 93.00 79 ASN A CA 1
ATOM 636 C C . ASN A 1 79 ? -17.855 7.613 29.930 1.00 93.00 79 ASN A C 1
ATOM 638 O O . ASN A 1 79 ? -17.256 7.099 28.982 1.00 93.00 79 ASN A O 1
ATOM 642 N N . GLU A 1 80 ? -18.498 8.776 29.800 1.00 93.31 80 GLU A N 1
ATOM 643 C CA . GLU A 1 80 ? -18.671 9.460 28.510 1.00 93.31 80 GLU A CA 1
ATOM 644 C C . GLU A 1 80 ? -17.350 9.733 27.773 1.00 93.31 80 GLU A C 1
ATOM 646 O O . GLU A 1 80 ? -17.267 9.546 26.558 1.00 93.31 80 GLU A O 1
ATOM 651 N N . LYS A 1 81 ? -16.285 10.125 28.489 1.00 94.12 81 LYS A N 1
ATOM 652 C CA . LYS A 1 81 ? -14.974 10.393 27.870 1.00 94.12 81 LYS A CA 1
ATOM 653 C C . LYS A 1 81 ? -14.315 9.119 27.349 1.00 94.12 81 LYS A C 1
ATOM 655 O O . LYS A 1 81 ? -13.714 9.135 26.279 1.00 94.12 81 LYS A O 1
ATOM 660 N N . GLN A 1 82 ? -14.418 8.018 28.092 1.00 94.50 82 GLN A N 1
ATOM 661 C CA . GLN A 1 82 ? -13.907 6.718 27.654 1.00 94.50 82 GLN A CA 1
ATOM 662 C C . GLN A 1 82 ? -14.652 6.236 26.406 1.00 94.50 82 GLN A C 1
ATOM 664 O O . GLN A 1 82 ? -14.018 5.766 25.461 1.00 94.50 82 GLN A O 1
ATOM 669 N N . LEU A 1 83 ? -15.975 6.412 26.371 1.00 93.62 83 LEU A N 1
ATOM 670 C CA . LEU A 1 83 ? -16.791 6.069 25.212 1.00 93.62 83 LEU A CA 1
ATOM 671 C C . LEU A 1 83 ? -16.416 6.907 23.976 1.00 93.62 83 LEU A C 1
ATOM 673 O O . LEU A 1 83 ? -16.267 6.349 22.888 1.00 93.62 83 LEU A O 1
ATOM 677 N N . ASP A 1 84 ? -16.197 8.217 24.136 1.00 95.19 84 ASP A N 1
ATOM 678 C CA . ASP A 1 84 ? -15.715 9.101 23.062 1.00 95.19 84 ASP A CA 1
ATOM 679 C C . ASP A 1 84 ? -14.351 8.649 22.510 1.00 95.19 84 ASP A C 1
ATOM 681 O O . ASP A 1 84 ? -14.173 8.529 21.295 1.00 95.19 84 ASP A O 1
ATOM 685 N N . TYR A 1 85 ? -13.397 8.310 23.382 1.00 95.75 85 TYR A N 1
ATOM 686 C CA . TYR A 1 85 ? -12.101 7.781 22.949 1.00 95.75 85 TYR A CA 1
ATOM 687 C C . TYR A 1 85 ? -12.231 6.459 22.196 1.00 95.75 85 TYR A C 1
ATOM 689 O O . TYR A 1 85 ? -11.630 6.310 21.134 1.00 95.75 85 TYR A O 1
ATOM 697 N N . ILE A 1 86 ? -13.046 5.522 22.679 1.00 95.19 86 ILE A N 1
ATOM 698 C CA . ILE A 1 86 ? -13.257 4.241 21.995 1.00 95.19 86 ILE A CA 1
ATOM 699 C C . ILE A 1 86 ? -13.917 4.448 20.623 1.00 95.19 86 ILE A C 1
ATOM 701 O O . ILE A 1 86 ? -13.531 3.804 19.645 1.00 95.19 86 ILE A O 1
ATOM 705 N N . ASN A 1 87 ? -14.870 5.376 20.510 1.00 93.88 87 ASN A N 1
ATOM 706 C CA . ASN A 1 87 ? -15.473 5.744 19.227 1.00 93.88 87 ASN A CA 1
ATOM 707 C C . ASN A 1 87 ? -14.442 6.315 18.249 1.00 93.88 87 ASN A C 1
ATOM 709 O O . ASN A 1 87 ? -14.431 5.932 17.078 1.00 93.88 87 ASN A O 1
ATOM 713 N N . LYS A 1 88 ? -13.543 7.181 18.729 1.00 95.62 88 LYS A N 1
ATOM 714 C CA . LYS A 1 88 ? -12.440 7.717 17.924 1.00 95.62 88 LYS A CA 1
ATOM 715 C C . LYS A 1 88 ? -11.471 6.623 17.492 1.00 95.62 88 LYS A C 1
ATOM 717 O O . LYS A 1 88 ? -11.080 6.622 16.328 1.00 95.62 88 LYS A O 1
ATOM 722 N N . ILE A 1 89 ? -11.104 5.695 18.377 1.00 95.62 89 ILE A N 1
ATOM 723 C CA . ILE A 1 89 ? -10.231 4.565 18.023 1.00 95.62 89 ILE A CA 1
ATOM 724 C C . ILE A 1 89 ? -10.882 3.743 16.906 1.00 95.62 89 ILE A C 1
ATOM 726 O O . ILE A 1 89 ? -10.252 3.563 15.871 1.00 95.62 89 ILE A O 1
ATOM 730 N N . ASN A 1 90 ? -12.156 3.358 17.047 1.00 93.75 90 ASN A N 1
ATOM 731 C CA . ASN A 1 90 ? -12.876 2.617 16.003 1.00 93.75 90 ASN A CA 1
ATOM 732 C C . ASN A 1 90 ? -12.903 3.356 14.665 1.00 93.75 90 ASN A C 1
ATOM 734 O O . ASN A 1 90 ? -12.531 2.786 13.648 1.00 93.75 90 ASN A O 1
ATOM 738 N N . SER A 1 91 ? -13.283 4.635 14.667 1.00 94.06 91 SER A N 1
ATOM 739 C CA . SER A 1 91 ? -13.354 5.419 13.431 1.00 94.06 91 SER A CA 1
ATOM 740 C C . SER A 1 91 ? -11.991 5.546 12.738 1.00 94.06 91 SER A C 1
ATOM 742 O O . SER A 1 91 ? -11.915 5.502 11.509 1.00 94.06 91 SER A O 1
ATOM 744 N N . ASN A 1 92 ? -10.904 5.678 13.505 1.00 94.88 92 ASN A N 1
ATOM 745 C CA . ASN A 1 92 ? -9.555 5.710 12.943 1.00 94.88 92 ASN A CA 1
ATOM 746 C C . ASN A 1 92 ? -9.098 4.332 12.448 1.00 94.88 92 ASN A C 1
ATOM 748 O O . ASN A 1 92 ? -8.448 4.270 11.407 1.00 94.88 92 ASN A O 1
ATOM 752 N N . SER A 1 93 ? -9.461 3.246 13.136 1.00 94.31 93 SER A N 1
ATOM 753 C CA . SER A 1 93 ? -9.233 1.876 12.668 1.00 94.31 93 SER A CA 1
ATOM 754 C C . SER A 1 93 ? -9.933 1.627 11.329 1.00 94.31 93 SER A C 1
ATOM 756 O O . SER A 1 93 ? -9.271 1.243 10.368 1.00 94.31 93 SER A O 1
ATOM 758 N N . ASP A 1 94 ? -11.222 1.951 11.212 1.00 91.44 94 ASP A N 1
ATOM 759 C CA . ASP A 1 94 ? -11.980 1.804 9.960 1.00 91.44 94 ASP A CA 1
ATOM 760 C C . ASP A 1 94 ? -11.355 2.623 8.823 1.00 91.44 94 ASP A C 1
ATOM 762 O O . ASP A 1 94 ? -11.201 2.156 7.691 1.00 91.44 94 ASP A O 1
ATOM 766 N N . ARG A 1 95 ? -10.936 3.858 9.127 1.00 93.19 95 ARG A N 1
ATOM 767 C CA . ARG A 1 95 ? -10.254 4.719 8.157 1.00 93.19 95 ARG A CA 1
ATOM 768 C C . ARG A 1 95 ? -8.915 4.131 7.714 1.00 93.19 95 ARG A C 1
ATOM 770 O O . ARG A 1 95 ? -8.583 4.233 6.536 1.00 93.19 95 ARG A O 1
ATOM 777 N N . LEU A 1 96 ? -8.152 3.535 8.627 1.00 92.31 96 LEU A N 1
ATOM 778 C CA . LEU A 1 96 ? -6.872 2.910 8.307 1.00 92.31 96 LEU A CA 1
ATOM 779 C C . LEU A 1 96 ? -7.058 1.649 7.452 1.00 92.31 96 LEU A C 1
ATOM 781 O O . LEU A 1 96 ? -6.333 1.495 6.474 1.00 92.31 96 LEU A O 1
ATOM 785 N N . LEU A 1 97 ? -8.061 0.813 7.749 1.00 90.75 97 LEU A N 1
ATOM 786 C CA . LEU A 1 97 ? -8.459 -0.319 6.896 1.00 90.75 97 LEU A CA 1
ATOM 787 C C . LEU A 1 97 ? -8.755 0.135 5.469 1.00 90.75 97 LEU A C 1
ATOM 789 O O . LEU A 1 97 ? -8.224 -0.433 4.522 1.00 90.75 97 LEU A O 1
ATOM 793 N N . LYS A 1 98 ? -9.526 1.214 5.317 1.00 90.00 98 LYS A N 1
ATOM 794 C CA . LYS A 1 98 ? -9.843 1.758 3.997 1.00 90.00 98 LYS A CA 1
ATOM 795 C C . LYS A 1 98 ? -8.602 2.248 3.246 1.00 90.00 98 LYS A C 1
ATOM 797 O O . LYS A 1 98 ? -8.467 1.980 2.061 1.00 90.00 98 LYS A O 1
ATOM 802 N N . ILE A 1 99 ? -7.685 2.939 3.927 1.00 89.06 99 ILE A N 1
ATOM 803 C CA . ILE A 1 99 ? -6.424 3.399 3.316 1.00 89.06 99 ILE A CA 1
ATOM 804 C C . ILE A 1 99 ? -5.571 2.210 2.864 1.00 89.06 99 ILE A C 1
ATOM 806 O O . ILE A 1 99 ? -4.999 2.250 1.777 1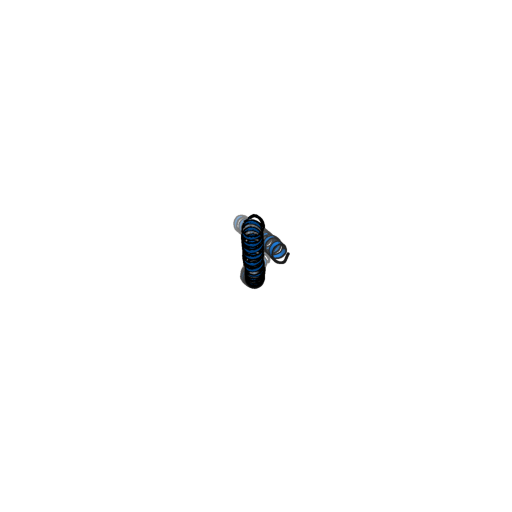.00 89.06 99 ILE A O 1
ATOM 810 N N . ILE A 1 100 ? -5.492 1.169 3.694 1.00 86.69 100 ILE A N 1
ATOM 811 C CA . ILE A 1 100 ? -4.847 -0.104 3.366 1.00 86.69 100 ILE A CA 1
ATOM 812 C C . ILE A 1 100 ? -5.494 -0.656 2.088 1.00 86.69 100 ILE A C 1
ATOM 814 O O . ILE A 1 100 ? -4.813 -0.784 1.073 1.00 86.69 100 ILE A O 1
ATOM 818 N N . ASP A 1 101 ? -6.802 -0.897 2.089 1.00 85.00 101 ASP A N 1
ATOM 819 C CA . ASP A 1 101 ? -7.512 -1.495 0.955 1.00 85.00 101 ASP A CA 1
ATOM 820 C C . ASP A 1 101 ? -7.357 -0.683 -0.347 1.00 85.00 101 ASP A C 1
ATOM 822 O O . ASP A 1 101 ? -7.055 -1.260 -1.396 1.00 85.00 101 ASP A O 1
ATOM 826 N N . ASP A 1 102 ? -7.477 0.647 -0.282 1.00 83.88 102 ASP A N 1
ATOM 827 C CA . ASP A 1 102 ? -7.326 1.548 -1.433 1.00 83.88 102 ASP A CA 1
ATOM 828 C C . ASP A 1 102 ? -5.889 1.515 -1.998 1.00 83.88 102 ASP A C 1
ATOM 830 O O . ASP A 1 102 ? -5.688 1.429 -3.214 1.00 83.88 102 ASP A O 1
ATOM 834 N N . TYR A 1 103 ? -4.871 1.542 -1.128 1.00 80.56 103 TYR A N 1
ATOM 835 C CA . TYR A 1 103 ? -3.466 1.502 -1.543 1.00 80.56 103 TYR A CA 1
ATOM 836 C C . TYR A 1 103 ? -3.104 0.155 -2.181 1.00 80.56 103 TYR A C 1
ATOM 838 O O . TYR A 1 103 ? -2.474 0.122 -3.241 1.00 80.56 103 TYR A O 1
ATOM 846 N N . PHE A 1 104 ? -3.554 -0.955 -1.592 1.00 75.56 104 PHE A N 1
ATOM 847 C CA . PHE A 1 104 ? -3.229 -2.296 -2.078 1.00 75.56 104 PHE A CA 1
ATOM 848 C C . PHE A 1 104 ? -3.971 -2.650 -3.376 1.00 75.56 104 PHE A C 1
ATOM 850 O O . PHE A 1 104 ? -3.335 -3.153 -4.303 1.00 75.56 104 PHE A O 1
ATOM 857 N N . THR A 1 105 ? -5.248 -2.277 -3.518 1.00 68.69 105 THR A N 1
ATOM 858 C CA . THR A 1 105 ? -6.021 -2.489 -4.762 1.00 68.69 105 THR A CA 1
ATOM 859 C C . THR A 1 105 ? -5.401 -1.752 -5.956 1.00 68.69 105 THR A C 1
ATOM 861 O O . THR A 1 105 ? -5.391 -2.266 -7.072 1.00 68.69 105 THR A O 1
ATOM 864 N N . SER A 1 106 ? -4.825 -0.564 -5.732 1.00 60.38 106 SER A N 1
ATOM 865 C CA . SER A 1 106 ? -4.137 0.201 -6.785 1.00 60.38 106 SER A CA 1
ATOM 866 C C . SER A 1 106 ? -2.804 -0.414 -7.235 1.00 60.38 106 SER A C 1
ATOM 868 O O . SER A 1 106 ? -2.320 -0.099 -8.318 1.00 60.38 106 SER A O 1
ATOM 870 N N . SER A 1 107 ? -2.212 -1.283 -6.408 1.00 57.41 107 SER A N 1
ATOM 871 C CA . SER A 1 107 ? -0.903 -1.902 -6.648 1.00 57.41 107 SER A CA 1
ATOM 872 C C . SER A 1 107 ? -0.969 -3.280 -7.317 1.00 57.41 107 SER A C 1
ATOM 874 O O . SER A 1 107 ? 0.050 -3.769 -7.807 1.00 57.41 107 SER A O 1
ATOM 876 N N . GLU A 1 108 ? -2.155 -3.898 -7.339 1.00 54.44 108 GLU A N 1
ATOM 877 C CA . GLU A 1 108 ? -2.434 -5.136 -8.079 1.00 54.44 108 GLU A CA 1
ATOM 878 C C . GLU A 1 108 ? -2.766 -4.885 -9.568 1.00 54.44 108 GLU A C 1
ATOM 880 O O . GLU A 1 108 ? -2.769 -5.837 -10.352 1.00 54.44 108 GLU A O 1
ATOM 885 N N . MET A 1 109 ? -2.997 -3.622 -9.969 1.00 45.22 109 MET A N 1
ATOM 886 C CA . MET A 1 109 ? -3.173 -3.180 -11.368 1.00 45.22 109 MET A CA 1
ATOM 887 C C . MET A 1 109 ? -1.852 -2.728 -12.009 1.00 45.22 109 MET A C 1
ATOM 889 O O . MET A 1 109 ? -1.638 -3.048 -13.203 1.00 45.22 109 MET A O 1
#